Protein AF-A0A3D4X1I8-F1 (afdb_monomer_lite)

Sequence (172 aa):
MGSVFGGARARAGGTSLRRFVAITTMITIFVGELTAVAMYHAHGNNPVRPQPANAGPARITVQNAFVVAETGLQEDHRPLYLSSRTLAYCVDHGCRIPGPDYWSGDVLVAVCFAFGQNITNMDLRSTAAQRNPQRVSSDLWYATRLDDGQLGYVSEVFVTAASRGGLGLPLC

Radius of gyration: 33.49 Å; chains: 1; bounding box: 66×55×94 Å

Foldseek 3Di:
DDDDDDDDDDDDDDDDDDDDDDDDDDDDDDDDDDPDPPPPPPDDCPPPDPLPADDAWDKWFFAQWAQQALEDTHHDPFFDFFFLFLDPPRVVVVRTDPDDTHGGGDIATFQFKEFADWDKSYDPVHPRSVNHPLIDIGRIWTWGQDPVRRTTIDDPNRTDPVRDDRNSHHHD

pLDDT: mean 81.34, std 23.22, range [38.03, 98.81]

Structure (mmCIF, N/CA/C/O backbone):
data_AF-A0A3D4X1I8-F1
#
_entry.id   AF-A0A3D4X1I8-F1
#
loop_
_atom_site.group_PDB
_atom_site.id
_atom_site.type_symbol
_atom_site.label_atom_id
_atom_site.label_alt_id
_atom_site.label_comp_id
_atom_site.label_asym_id
_atom_site.label_entity_id
_atom_site.label_seq_id
_atom_site.pdbx_PDB_ins_code
_atom_site.Cartn_x
_atom_site.Cartn_y
_atom_site.Cartn_z
_atom_site.occupancy
_atom_site.B_iso_or_equiv
_atom_site.auth_seq_id
_atom_site.auth_comp_id
_atom_site.auth_asym_id
_atom_site.auth_atom_id
_atom_site.pdbx_PDB_model_num
ATOM 1 N N . MET A 1 1 ? 6.992 41.735 -74.261 1.00 45.59 1 MET A N 1
ATOM 2 C CA . MET A 1 1 ? 6.494 40.352 -74.446 1.00 45.59 1 MET A CA 1
ATOM 3 C C . MET A 1 1 ? 5.204 40.260 -73.633 1.00 45.59 1 MET A C 1
ATOM 5 O O . MET A 1 1 ? 5.302 40.255 -72.421 1.00 45.59 1 MET A O 1
ATOM 9 N N . GLY A 1 2 ? 4.018 40.582 -74.164 1.00 38.88 2 GLY A N 1
ATOM 10 C CA . GLY A 1 2 ? 3.208 39.815 -75.131 1.00 38.88 2 GLY A CA 1
ATOM 11 C C . GLY A 1 2 ? 2.181 38.982 -74.331 1.00 38.88 2 GLY A C 1
ATOM 12 O O . GLY A 1 2 ? 2.590 38.032 -73.687 1.00 38.88 2 GLY A O 1
ATOM 13 N N . SER A 1 3 ? 0.967 39.467 -74.045 1.00 41.56 3 SER A N 1
ATOM 14 C CA . SER A 1 3 ? -0.272 39.459 -74.857 1.00 41.56 3 SER A CA 1
ATOM 15 C C . SER A 1 3 ? -1.069 38.130 -74.904 1.00 41.56 3 SER A C 1
ATOM 17 O O . SER A 1 3 ? -0.658 37.207 -75.587 1.00 41.56 3 SER A O 1
ATOM 19 N N . VAL A 1 4 ? -2.261 38.165 -74.269 1.00 44.22 4 VAL A N 1
ATOM 20 C CA . VAL A 1 4 ? -3.634 37.791 -74.737 1.00 44.22 4 VAL A CA 1
ATOM 21 C C . VAL A 1 4 ? -4.060 36.312 -74.982 1.00 44.22 4 VAL A C 1
ATOM 23 O O . VAL A 1 4 ? -3.300 35.498 -75.487 1.00 44.22 4 VAL A O 1
ATOM 26 N N . PHE A 1 5 ? -5.373 36.090 -74.732 1.00 42.06 5 PHE A N 1
ATOM 27 C CA . PHE A 1 5 ? -6.343 35.061 -75.209 1.00 42.06 5 PHE A CA 1
ATOM 28 C C . PHE A 1 5 ? -6.491 33.807 -74.332 1.00 42.06 5 PHE A C 1
ATOM 30 O O . PHE A 1 5 ? -5.499 33.273 -73.868 1.00 42.06 5 PHE A O 1
ATOM 37 N N . GLY A 1 6 ? -7.662 33.227 -74.029 1.00 38.03 6 GLY A N 1
ATOM 38 C CA . GLY A 1 6 ? -9.096 33.322 -74.393 1.00 38.03 6 GLY A CA 1
ATOM 39 C C . GLY A 1 6 ? -9.773 32.122 -73.662 1.00 38.03 6 GLY A C 1
ATOM 40 O O . GLY A 1 6 ? -9.079 31.173 -73.324 1.00 38.03 6 GLY A O 1
ATOM 41 N N . GLY A 1 7 ? -11.032 32.063 -73.218 1.00 38.88 7 GLY A N 1
ATOM 42 C CA . GLY A 1 7 ? -12.301 32.396 -73.862 1.00 38.88 7 GLY A CA 1
ATOM 43 C C . GLY A 1 7 ? -12.965 31.138 -74.471 1.00 38.88 7 GLY A C 1
ATOM 44 O O . GLY A 1 7 ? -12.490 30.696 -75.505 1.00 38.88 7 GLY A O 1
ATOM 45 N N . ALA A 1 8 ? -14.051 30.624 -73.847 1.00 44.84 8 ALA A N 1
ATOM 46 C CA . ALA A 1 8 ? -15.207 29.829 -74.377 1.00 44.84 8 ALA A CA 1
ATOM 47 C C . ALA A 1 8 ? -15.591 28.673 -73.410 1.00 44.84 8 ALA A C 1
ATOM 49 O O . ALA A 1 8 ? -14.736 27.863 -73.087 1.00 44.84 8 ALA A O 1
ATOM 50 N N . ARG A 1 9 ? -16.753 28.573 -72.731 1.00 41.50 9 ARG A N 1
ATOM 51 C CA . ARG A 1 9 ? -18.216 28.585 -73.031 1.00 41.50 9 ARG A CA 1
ATOM 52 C C . ARG A 1 9 ? -18.797 27.365 -73.780 1.00 41.50 9 ARG A C 1
ATOM 54 O O . ARG A 1 9 ? -18.455 27.147 -74.931 1.00 41.50 9 ARG A O 1
ATOM 61 N N . ALA A 1 10 ? -19.871 26.829 -73.157 1.00 43.38 10 ALA A N 1
ATOM 62 C CA . ALA A 1 10 ? -21.094 26.208 -73.727 1.00 43.38 10 ALA A CA 1
ATOM 63 C C . ALA A 1 10 ? -20.959 24.782 -74.319 1.00 43.38 10 ALA A C 1
ATOM 65 O O . ALA A 1 10 ? -19.909 24.450 -74.833 1.00 43.38 10 ALA A O 1
ATOM 66 N N . ARG A 1 11 ? -21.950 23.869 -74.344 1.00 44.59 11 ARG A N 1
ATOM 67 C CA . ARG A 1 11 ? -23.412 23.793 -74.062 1.00 44.59 11 ARG A CA 1
ATOM 68 C C . ARG A 1 11 ? -23.765 22.275 -74.075 1.00 44.59 11 ARG A C 1
ATOM 70 O O . ARG A 1 11 ? -23.119 21.536 -74.799 1.00 44.59 11 ARG A O 1
ATOM 77 N N . ALA A 1 12 ? -24.597 21.742 -73.176 1.00 43.84 12 ALA A N 1
ATOM 78 C CA . ALA A 1 12 ? -26.065 21.579 -73.248 1.00 43.84 12 ALA A CA 1
ATOM 79 C C . ALA A 1 12 ? -26.623 20.501 -74.217 1.00 43.84 12 ALA A C 1
ATOM 81 O O . ALA A 1 12 ? -26.277 20.476 -75.391 1.00 43.84 12 ALA A O 1
ATOM 82 N N . GLY A 1 13 ? -27.591 19.722 -73.706 1.00 38.34 13 GLY A N 1
ATOM 83 C CA . GLY A 1 13 ? -28.546 18.853 -74.426 1.00 38.34 13 GLY A CA 1
ATOM 84 C C . GLY A 1 13 ? -28.792 17.562 -73.627 1.00 38.34 13 GLY A C 1
ATOM 85 O O . GLY A 1 13 ? -27.892 16.743 -73.548 1.00 38.34 13 GLY A O 1
ATOM 86 N N . GLY A 1 14 ? -29.889 17.341 -72.884 1.00 38.94 14 GLY A N 1
ATOM 87 C CA . GLY A 1 14 ? -31.308 17.473 -73.261 1.00 38.94 14 GLY A CA 1
ATOM 88 C C . GLY A 1 14 ? -31.641 16.305 -74.198 1.00 38.94 14 GLY A C 1
ATOM 89 O O . GLY A 1 14 ? -31.064 16.236 -75.267 1.00 38.94 14 GLY A O 1
ATOM 90 N N . THR A 1 15 ? -32.480 15.308 -73.926 1.00 44.44 15 THR A N 1
ATOM 91 C CA . THR A 1 15 ? -33.854 15.218 -73.398 1.00 44.44 15 THR A CA 1
ATOM 92 C C . THR A 1 15 ? -34.174 13.701 -73.416 1.00 44.44 15 THR A C 1
ATOM 94 O O . THR A 1 15 ? -33.591 12.972 -74.207 1.00 44.44 15 THR A O 1
ATOM 97 N N . SER A 1 16 ? -35.021 13.122 -72.566 1.00 45.59 16 SER A N 1
ATOM 98 C CA . SER A 1 16 ? -36.412 12.879 -72.958 1.00 45.59 16 SER A CA 1
ATOM 99 C C . SER A 1 16 ? -37.192 12.233 -71.811 1.00 45.59 16 SER A C 1
ATOM 101 O O . SER A 1 16 ? -36.879 11.157 -71.311 1.00 45.59 16 SER A O 1
ATOM 103 N N . LEU A 1 17 ? -38.250 12.943 -71.459 1.00 48.62 17 LEU A N 1
ATOM 104 C CA . LEU A 1 17 ? -39.378 12.619 -70.606 1.00 48.62 17 LEU A CA 1
ATOM 105 C C . LEU A 1 17 ? -40.256 11.528 -71.262 1.00 48.62 17 LEU A C 1
ATOM 107 O O . LEU A 1 17 ? -40.498 11.645 -72.463 1.00 48.62 17 LEU A O 1
ATOM 111 N N . ARG A 1 18 ? -40.833 10.582 -70.494 1.00 46.59 18 ARG A N 1
ATOM 112 C CA . ARG A 1 18 ? -42.299 10.297 -70.429 1.00 46.59 18 ARG A CA 1
ATOM 113 C C . ARG A 1 18 ? -42.686 8.882 -69.928 1.00 46.59 18 ARG A C 1
ATOM 115 O O . ARG A 1 18 ? -42.455 7.916 -70.637 1.00 46.59 18 ARG A O 1
ATOM 122 N N . ARG A 1 19 ? -43.511 8.890 -68.855 1.00 46.34 19 ARG A N 1
ATOM 123 C CA . ARG A 1 19 ? -44.737 8.070 -68.581 1.00 46.34 19 ARG A CA 1
ATOM 124 C C . ARG A 1 19 ? -44.474 6.595 -68.192 1.00 46.34 19 ARG A C 1
ATOM 126 O O . ARG A 1 19 ? -43.735 5.929 -68.887 1.00 46.34 19 ARG A O 1
ATOM 133 N N . PHE A 1 20 ? -44.976 6.005 -67.098 1.00 46.69 20 PHE A N 1
ATOM 134 C CA . PHE A 1 20 ? -46.318 5.928 -66.474 1.00 46.69 20 PHE A CA 1
ATOM 135 C C . PHE A 1 20 ? -46.154 5.666 -64.946 1.00 46.69 20 PHE A C 1
ATOM 137 O O . PHE A 1 20 ? -45.241 4.951 -64.560 1.00 46.69 20 PHE A O 1
ATOM 144 N N . VAL A 1 21 ? -46.809 6.381 -64.020 1.00 42.53 21 VAL A N 1
ATOM 145 C CA . VAL A 1 21 ? -48.133 6.121 -63.387 1.00 42.53 21 VAL A CA 1
ATOM 146 C C . VAL A 1 21 ? -48.305 4.731 -62.723 1.00 42.53 21 VAL A C 1
ATOM 148 O O . VAL A 1 21 ? -48.666 3.768 -63.382 1.00 42.53 21 VAL A O 1
ATOM 151 N N . ALA A 1 22 ? -48.056 4.710 -61.402 1.00 42.66 22 ALA A N 1
ATOM 152 C CA . ALA A 1 22 ? -48.802 4.112 -60.272 1.00 42.66 22 ALA A CA 1
ATOM 153 C C . ALA A 1 22 ? -49.535 2.753 -60.386 1.00 42.66 22 ALA A C 1
ATOM 155 O O . ALA A 1 22 ? -50.543 2.712 -61.077 1.00 42.66 22 ALA A O 1
ATOM 156 N N . ILE A 1 23 ? -49.152 1.763 -59.543 1.00 50.41 23 ILE A N 1
ATOM 157 C CA . ILE A 1 23 ? -50.023 0.864 -58.721 1.00 50.41 23 ILE A CA 1
ATOM 158 C C . ILE A 1 23 ? -49.196 0.373 -57.488 1.00 50.41 23 ILE A C 1
ATOM 160 O O . ILE A 1 23 ? -48.198 -0.309 -57.679 1.00 50.41 23 ILE A O 1
ATOM 164 N N . THR A 1 24 ? -49.302 0.946 -56.279 1.00 44.94 24 THR A N 1
ATOM 165 C CA . THR A 1 24 ? -50.103 0.573 -55.073 1.00 44.94 24 THR A CA 1
ATOM 166 C C . THR A 1 24 ? -49.787 -0.746 -54.314 1.00 44.94 24 THR A C 1
ATOM 168 O O . THR A 1 24 ? -50.026 -1.840 -54.809 1.00 44.94 24 THR A O 1
ATOM 171 N N . THR A 1 25 ? -49.469 -0.570 -53.013 1.00 46.00 25 THR A N 1
ATOM 172 C CA . THR A 1 25 ? -49.828 -1.361 -51.795 1.00 46.00 25 THR A CA 1
ATOM 173 C C . THR A 1 25 ? -49.038 -2.598 -51.298 1.00 46.00 25 THR A C 1
ATOM 175 O O . THR A 1 25 ? -49.046 -3.655 -51.907 1.00 46.00 25 THR A O 1
ATOM 178 N N . MET A 1 26 ? -48.542 -2.440 -50.053 1.00 44.78 26 MET A N 1
ATOM 179 C CA . MET A 1 26 ? -48.369 -3.399 -48.934 1.00 44.78 26 MET A CA 1
ATOM 180 C C . MET A 1 26 ? -47.430 -4.610 -49.063 1.00 44.78 26 MET A C 1
ATOM 182 O O . MET A 1 26 ? -47.846 -5.628 -49.591 1.00 44.78 26 MET A O 1
ATOM 186 N N . ILE A 1 27 ? -46.291 -4.569 -48.346 1.00 45.69 27 ILE A N 1
ATOM 187 C CA . ILE A 1 27 ? -46.003 -5.491 -47.220 1.00 45.69 27 ILE A CA 1
ATOM 188 C C . ILE A 1 27 ? -45.245 -4.709 -46.130 1.00 45.69 27 ILE A C 1
ATOM 190 O O . ILE A 1 27 ? -44.070 -4.381 -46.264 1.00 45.69 27 ILE A O 1
ATOM 194 N N . THR A 1 28 ? -45.945 -4.388 -45.045 1.00 50.88 28 THR A N 1
ATOM 195 C CA . THR A 1 28 ? -45.381 -4.054 -43.732 1.00 50.88 28 THR A CA 1
ATOM 196 C C . THR A 1 28 ? -45.134 -5.343 -42.936 1.00 50.88 28 THR A C 1
ATOM 198 O O . THR A 1 28 ? -45.925 -6.274 -43.048 1.00 50.88 28 THR A O 1
ATOM 201 N N . ILE A 1 29 ? -44.139 -5.302 -42.036 1.00 50.62 29 ILE A N 1
ATOM 202 C CA . ILE A 1 29 ? -43.858 -6.227 -40.912 1.00 50.62 29 ILE A CA 1
ATOM 203 C C . ILE A 1 29 ? -42.915 -7.407 -41.224 1.00 50.62 29 ILE A C 1
ATOM 205 O O . ILE A 1 29 ? -43.352 -8.509 -41.519 1.00 50.62 29 ILE A O 1
ATOM 209 N N . PHE A 1 30 ? -41.614 -7.168 -41.029 1.00 46.62 30 PHE A N 1
ATOM 210 C CA . PHE A 1 30 ? -40.704 -7.997 -40.216 1.00 46.62 30 PHE A CA 1
ATOM 211 C C . PHE A 1 30 ? -39.714 -7.003 -39.574 1.00 46.62 30 PHE A C 1
ATOM 213 O O . PHE A 1 30 ? -38.861 -6.445 -40.253 1.00 46.62 30 PHE A O 1
ATOM 220 N N . VAL A 1 31 ? -40.048 -6.445 -38.402 1.00 50.19 31 VAL A N 1
ATOM 221 C CA . VAL A 1 31 ? -39.442 -6.831 -37.108 1.00 50.19 31 VAL A CA 1
ATOM 222 C C . VAL A 1 31 ? -37.910 -6.868 -37.258 1.00 50.19 31 VAL A C 1
ATOM 224 O O . VAL A 1 31 ? -37.360 -7.803 -37.813 1.00 50.19 31 VAL A O 1
ATOM 227 N N . GLY A 1 32 ? -37.166 -5.813 -36.933 1.00 48.06 32 GLY A N 1
ATOM 228 C CA . GLY A 1 32 ? -37.161 -5.201 -35.611 1.00 48.06 32 GLY A CA 1
ATOM 229 C C . GLY A 1 32 ? -36.182 -5.887 -34.653 1.00 48.06 32 GLY A C 1
ATOM 230 O O . GLY A 1 32 ? -36.445 -5.853 -33.467 1.00 48.06 32 GLY A O 1
ATOM 231 N N . GLU A 1 33 ? -35.090 -6.504 -35.124 1.00 50.91 33 GLU A N 1
ATOM 232 C CA . GLU A 1 33 ? -34.035 -7.052 -34.252 1.00 50.91 33 GLU A CA 1
ATOM 233 C C . GLU A 1 33 ? -32.641 -6.924 -34.888 1.00 50.91 33 GLU A C 1
ATOM 235 O O . GLU A 1 33 ? -32.119 -7.845 -35.507 1.00 50.91 33 GLU A O 1
ATOM 240 N N . LEU A 1 34 ? -32.017 -5.754 -34.753 1.00 45.25 34 LEU A N 1
ATOM 241 C CA . LEU A 1 34 ? -30.559 -5.607 -34.897 1.00 45.25 34 LEU A CA 1
ATOM 242 C C . LEU A 1 34 ? -30.059 -4.416 -34.069 1.00 45.25 34 LEU A C 1
ATOM 244 O O . LEU A 1 34 ? -29.214 -3.625 -34.473 1.00 45.25 34 LEU A O 1
ATOM 248 N N . THR A 1 35 ? -30.616 -4.284 -32.869 1.00 48.56 35 THR A N 1
ATOM 249 C CA . THR A 1 35 ? -30.068 -3.459 -31.796 1.00 48.56 35 THR A CA 1
ATOM 250 C C . THR A 1 35 ? -29.302 -4.362 -30.830 1.00 48.56 35 THR A C 1
ATOM 252 O O . THR A 1 35 ? -29.871 -5.301 -30.286 1.00 48.56 35 THR A O 1
ATOM 255 N N . ALA A 1 36 ? -28.036 -4.014 -30.579 1.00 46.00 36 ALA A N 1
ATOM 256 C CA . ALA A 1 36 ? -27.282 -4.332 -29.359 1.00 46.00 36 ALA A CA 1
ATOM 257 C C . ALA A 1 36 ? -26.547 -5.688 -29.213 1.00 46.00 36 ALA A C 1
ATOM 259 O O . ALA A 1 36 ? -26.546 -6.255 -28.127 1.00 46.00 36 ALA A O 1
ATOM 260 N N . VAL A 1 37 ? -25.788 -6.156 -30.215 1.00 47.47 37 VAL A N 1
ATOM 261 C CA . VAL A 1 37 ? -24.807 -7.257 -29.985 1.00 47.47 37 VAL A CA 1
ATOM 262 C C . VAL A 1 37 ? -23.367 -6.762 -29.727 1.00 47.47 37 VAL A C 1
ATOM 264 O O . VAL A 1 37 ? -22.505 -7.536 -29.331 1.00 47.47 37 VAL A O 1
ATOM 267 N N . ALA A 1 38 ? -23.078 -5.460 -29.827 1.00 47.47 38 ALA A N 1
ATOM 268 C CA . ALA A 1 38 ? -21.701 -4.955 -29.683 1.00 47.47 38 ALA A CA 1
ATOM 269 C C . ALA A 1 38 ? -21.310 -4.414 -28.287 1.00 47.47 38 ALA A C 1
ATOM 271 O O . ALA A 1 38 ? -20.170 -3.996 -28.118 1.00 47.47 38 ALA A O 1
ATOM 272 N N . MET A 1 39 ? -22.198 -4.412 -27.280 1.00 48.66 39 MET A N 1
ATOM 273 C CA . MET A 1 39 ? -21.888 -3.827 -25.953 1.00 48.66 39 MET A CA 1
ATOM 274 C C . MET A 1 39 ? -21.844 -4.820 -24.776 1.00 48.66 39 MET A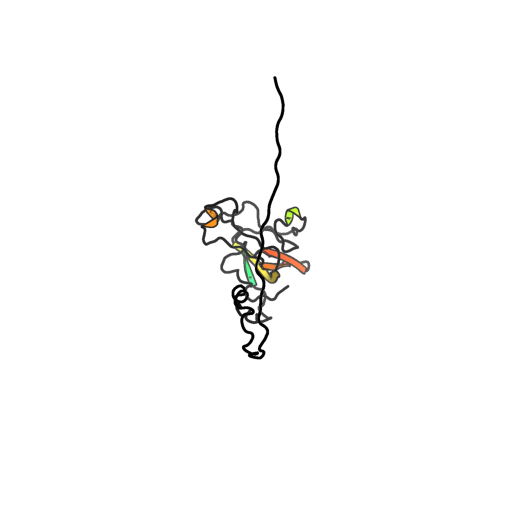 C 1
ATOM 276 O O . MET A 1 39 ? -21.588 -4.409 -23.650 1.00 48.66 39 MET A O 1
ATOM 280 N N . TYR A 1 40 ? -22.035 -6.124 -24.999 1.00 43.88 40 TYR A N 1
ATOM 281 C CA . TYR A 1 40 ? -22.189 -7.103 -23.906 1.00 43.88 40 TYR A CA 1
ATOM 282 C C . TYR A 1 40 ? -20.933 -7.910 -23.522 1.00 43.88 40 TYR A C 1
ATOM 284 O O . TYR A 1 40 ? -21.027 -8.848 -22.732 1.00 43.88 40 TYR A O 1
ATOM 292 N N . HIS A 1 41 ? -19.741 -7.556 -24.015 1.00 46.53 41 HIS A N 1
ATOM 293 C CA . HIS A 1 41 ? -18.505 -8.302 -23.706 1.00 46.53 41 HIS A CA 1
ATOM 294 C C . HIS A 1 41 ? -17.433 -7.529 -22.924 1.00 46.53 41 HIS A C 1
ATOM 296 O O . HIS A 1 41 ? -16.303 -7.996 -22.834 1.00 46.53 41 HIS A O 1
ATOM 302 N N . ALA A 1 42 ? -17.771 -6.394 -22.299 1.00 47.62 42 ALA A N 1
ATOM 303 C CA . ALA A 1 42 ? -16.802 -5.604 -21.523 1.00 47.62 42 ALA A CA 1
ATOM 304 C C . ALA A 1 42 ? -17.027 -5.576 -19.997 1.00 47.62 42 ALA A C 1
ATOM 306 O O . ALA A 1 42 ? -16.265 -4.924 -19.291 1.00 47.62 42 ALA A O 1
ATOM 307 N N . HIS A 1 43 ? -18.000 -6.314 -19.456 1.00 52.22 43 HIS A N 1
ATOM 308 C CA . HIS A 1 43 ? -18.127 -6.499 -18.009 1.00 52.22 43 HIS A CA 1
ATOM 309 C C . HIS A 1 43 ? -18.224 -7.985 -17.691 1.00 52.22 43 HIS A C 1
ATOM 311 O O . HIS A 1 43 ? -19.284 -8.599 -17.785 1.00 52.22 43 HIS A O 1
ATOM 317 N N . GLY A 1 44 ? -17.082 -8.570 -17.328 1.00 43.53 44 GLY A N 1
ATOM 318 C CA . GLY A 1 44 ? -17.057 -9.847 -16.636 1.00 43.53 44 GLY A CA 1
ATOM 319 C C . GLY A 1 44 ? -17.848 -9.704 -15.341 1.00 43.53 44 GLY A C 1
ATOM 320 O O . GLY A 1 44 ? -17.333 -9.190 -14.353 1.00 43.53 44 GLY A O 1
ATOM 321 N N . ASN A 1 45 ? -19.104 -10.144 -15.369 1.00 52.72 45 ASN A N 1
ATOM 322 C CA . ASN A 1 45 ? -19.941 -10.378 -14.200 1.00 52.72 45 ASN A CA 1
ATOM 323 C C . ASN A 1 45 ? -19.346 -11.539 -13.394 1.00 52.72 45 ASN A C 1
ATOM 325 O O . ASN A 1 45 ? -19.933 -12.617 -13.321 1.00 52.72 45 ASN A O 1
ATOM 329 N N . ASN A 1 46 ? -18.172 -11.343 -12.795 1.00 57.31 46 ASN A N 1
ATOM 330 C CA . ASN A 1 46 ? -17.822 -12.150 -11.643 1.00 57.31 46 ASN A CA 1
ATOM 331 C C . ASN A 1 46 ? -18.814 -11.745 -10.552 1.00 57.31 46 ASN A C 1
ATOM 333 O O . ASN A 1 46 ? -18.814 -10.574 -10.161 1.00 57.31 46 ASN A O 1
ATOM 337 N N . PRO A 1 47 ? -19.692 -12.649 -10.084 1.00 50.97 47 PRO A N 1
ATOM 338 C CA . PRO A 1 47 ? -20.511 -12.341 -8.931 1.00 50.97 47 PRO A CA 1
ATOM 339 C C . PRO A 1 47 ? -19.549 -11.987 -7.799 1.00 50.97 47 PRO A C 1
ATOM 341 O O . PRO A 1 47 ? -18.745 -12.824 -7.383 1.00 50.97 47 PRO A O 1
ATOM 344 N N . VAL A 1 48 ? -19.601 -10.737 -7.331 1.00 60.22 48 VAL A N 1
ATOM 345 C CA . VAL A 1 48 ? -18.984 -10.351 -6.063 1.00 60.22 48 VAL A CA 1
ATOM 346 C C . VAL A 1 48 ? -19.647 -11.253 -5.035 1.00 60.22 48 VAL A C 1
ATOM 348 O O . VAL A 1 48 ? -20.815 -11.066 -4.693 1.00 60.22 48 VAL A O 1
ATOM 351 N N . ARG A 1 49 ? -18.950 -12.320 -4.630 1.00 61.38 49 ARG A N 1
ATOM 352 C CA . ARG A 1 49 ? -19.433 -13.193 -3.566 1.00 61.38 49 ARG A CA 1
ATOM 353 C C . ARG A 1 49 ? -19.683 -12.273 -2.368 1.00 61.38 49 ARG A C 1
ATOM 355 O O . ARG A 1 49 ? -18.769 -11.520 -2.035 1.00 61.38 49 ARG A O 1
ATOM 362 N N . PRO A 1 50 ? -20.876 -12.297 -1.746 1.00 57.28 50 PRO A N 1
ATOM 363 C CA . PRO A 1 50 ? -21.131 -11.517 -0.547 1.00 57.28 50 PRO A CA 1
ATOM 364 C C . PRO A 1 50 ? -20.029 -11.821 0.467 1.00 57.28 50 PRO A C 1
ATOM 366 O O . PRO A 1 50 ? -19.915 -12.952 0.944 1.00 57.28 50 PRO A O 1
ATOM 369 N N . GLN A 1 51 ? -19.162 -10.839 0.711 1.00 61.84 51 GLN A N 1
ATOM 370 C CA . GLN A 1 51 ? -18.118 -10.935 1.718 1.00 61.84 51 GLN A CA 1
ATOM 371 C C . GLN A 1 51 ? -18.843 -11.111 3.058 1.00 61.84 51 GLN A C 1
ATOM 373 O O . GLN A 1 51 ? -19.703 -10.282 3.378 1.00 61.84 51 GLN A O 1
ATOM 378 N N . PRO A 1 52 ? -18.581 -12.177 3.835 1.00 57.00 52 PRO A N 1
ATOM 379 C CA . PRO A 1 52 ? -19.146 -12.274 5.168 1.00 57.00 52 PRO A CA 1
ATOM 380 C C . PRO A 1 52 ? -18.691 -11.041 5.948 1.00 57.00 52 PRO A C 1
ATOM 382 O O . PRO A 1 52 ? -17.495 -10.846 6.141 1.00 57.00 52 PRO A O 1
ATOM 385 N N . ALA A 1 53 ? -19.637 -10.214 6.392 1.00 58.62 53 ALA A N 1
ATOM 386 C CA . ALA A 1 53 ? -19.390 -8.917 7.029 1.00 58.62 53 ALA A CA 1
ATOM 387 C C . ALA A 1 53 ? -18.635 -8.987 8.378 1.00 58.62 53 ALA A C 1
ATOM 389 O O . ALA A 1 53 ? -18.544 -7.990 9.082 1.00 58.62 53 ALA A O 1
ATOM 390 N N . ASN A 1 54 ? -18.103 -10.156 8.746 1.00 58.03 54 ASN A N 1
ATOM 391 C CA . ASN A 1 54 ? -17.612 -10.480 10.080 1.00 58.03 54 ASN A CA 1
ATOM 392 C C . ASN A 1 54 ? -16.231 -11.156 10.077 1.00 58.03 54 ASN A C 1
ATOM 394 O O . ASN A 1 54 ? -15.907 -11.862 11.034 1.00 58.03 54 ASN A O 1
ATOM 398 N N . ALA A 1 55 ? -15.404 -10.992 9.037 1.00 69.19 55 ALA A N 1
ATOM 399 C CA . ALA A 1 55 ? -13.994 -11.325 9.215 1.00 69.19 55 ALA A CA 1
ATOM 400 C C . ALA A 1 55 ? -13.416 -10.347 10.247 1.00 69.19 55 ALA A C 1
ATOM 402 O O . ALA A 1 55 ? -13.480 -9.131 10.066 1.00 69.19 55 ALA A O 1
ATOM 403 N N . GLY A 1 56 ? -12.913 -10.879 11.363 1.00 86.69 56 GLY A N 1
ATOM 404 C CA . GLY A 1 56 ? -12.159 -10.082 12.323 1.00 86.69 56 GLY A CA 1
ATOM 405 C C . GLY A 1 56 ? -10.900 -9.477 11.685 1.00 86.69 56 GLY A C 1
ATOM 406 O O . GLY A 1 56 ? -10.608 -9.734 10.514 1.00 86.69 56 GLY A O 1
ATOM 407 N N . PRO A 1 57 ? -10.123 -8.694 12.448 1.00 96.12 57 PRO A N 1
ATOM 408 C CA . PRO A 1 57 ? -8.878 -8.120 11.952 1.00 96.12 57 PRO A CA 1
ATOM 409 C C . PRO A 1 57 ? -7.947 -9.178 11.342 1.00 96.12 57 PRO A C 1
ATOM 411 O O . PRO A 1 57 ? -7.840 -10.296 11.853 1.00 96.12 57 PRO A O 1
ATOM 414 N N . ALA A 1 58 ? -7.242 -8.811 10.274 1.00 97.44 58 ALA A N 1
ATOM 415 C CA . ALA A 1 58 ? -6.332 -9.688 9.547 1.00 97.44 58 ALA A CA 1
ATOM 416 C C . ALA A 1 58 ? -4.881 -9.220 9.701 1.00 97.44 58 ALA A C 1
ATOM 418 O O . ALA A 1 58 ? -4.587 -8.026 9.665 1.00 97.44 58 ALA A O 1
ATOM 419 N N . ARG A 1 59 ? -3.952 -10.169 9.844 1.00 98.38 59 ARG A N 1
ATOM 420 C CA . ARG A 1 59 ? -2.513 -9.879 9.823 1.00 98.38 59 ARG A CA 1
ATOM 421 C C . ARG A 1 59 ? -2.049 -9.798 8.373 1.00 98.38 59 ARG A C 1
ATOM 423 O O . ARG A 1 59 ? -2.233 -10.759 7.632 1.00 98.38 59 ARG A O 1
ATOM 430 N N . ILE A 1 60 ? -1.423 -8.689 7.999 1.00 98.50 60 ILE A N 1
ATOM 431 C CA . ILE A 1 60 ? -0.795 -8.501 6.688 1.00 98.50 60 ILE A CA 1
ATOM 432 C C . ILE A 1 60 ? 0.710 -8.340 6.873 1.00 98.50 60 ILE A C 1
ATOM 434 O O . ILE A 1 60 ? 1.157 -7.645 7.785 1.00 98.50 60 ILE A O 1
ATOM 438 N N . THR A 1 61 ? 1.494 -8.994 6.023 1.00 98.75 61 THR A N 1
ATOM 439 C CA . THR A 1 61 ? 2.957 -8.877 6.047 1.00 98.75 61 THR A CA 1
ATOM 440 C C . THR A 1 61 ? 3.405 -7.877 4.995 1.00 98.75 61 THR A C 1
ATOM 442 O O . THR A 1 61 ? 3.070 -8.026 3.819 1.00 98.75 61 THR A O 1
ATOM 445 N N . VAL A 1 62 ? 4.173 -6.877 5.413 1.00 98.75 62 VAL A N 1
ATOM 446 C CA . VAL A 1 62 ? 4.762 -5.859 4.544 1.00 98.75 62 VAL A CA 1
ATOM 447 C C . VAL A 1 62 ? 5.783 -6.502 3.608 1.00 98.75 62 VAL A C 1
ATOM 449 O O . VAL A 1 62 ? 6.554 -7.381 3.992 1.00 98.75 62 VAL A O 1
ATOM 452 N N . GLN A 1 63 ? 5.769 -6.053 2.359 1.00 98.62 63 GLN A N 1
ATOM 453 C CA . GLN A 1 63 ? 6.742 -6.371 1.326 1.00 98.62 63 GLN A CA 1
ATOM 454 C C . GLN A 1 63 ? 7.073 -5.068 0.590 1.00 98.62 63 GLN A C 1
ATOM 456 O O . GLN A 1 63 ? 6.508 -4.770 -0.466 1.00 98.62 63 GLN A O 1
ATOM 461 N N . ASN A 1 64 ? 7.955 -4.271 1.188 1.00 98.00 64 ASN A N 1
ATOM 462 C CA . ASN A 1 64 ? 8.375 -2.948 0.728 1.00 98.00 64 ASN A CA 1
ATOM 463 C C . ASN A 1 64 ? 9.378 -3.050 -0.438 1.00 98.00 64 ASN A C 1
ATOM 465 O O . ASN A 1 64 ? 10.498 -2.548 -0.391 1.00 98.00 64 ASN A O 1
ATOM 469 N N . ALA A 1 65 ? 8.977 -3.754 -1.496 1.00 97.12 65 ALA A N 1
ATOM 470 C CA . ALA A 1 65 ? 9.851 -4.092 -2.605 1.00 97.12 65 ALA A CA 1
ATOM 471 C C . ALA A 1 65 ? 9.191 -3.853 -3.967 1.00 97.12 65 ALA A C 1
ATOM 473 O O . ALA A 1 65 ? 8.001 -4.114 -4.175 1.00 97.12 65 ALA A O 1
ATOM 474 N N . PHE A 1 66 ? 10.011 -3.408 -4.915 1.00 97.62 66 PHE A N 1
ATOM 475 C CA . PHE A 1 66 ? 9.626 -3.043 -6.268 1.00 97.62 66 PHE A CA 1
ATOM 476 C C . PHE A 1 66 ? 10.147 -4.040 -7.303 1.00 97.62 66 PHE A C 1
ATOM 478 O O . PHE A 1 66 ? 11.207 -4.651 -7.165 1.00 97.62 66 PHE A O 1
ATOM 485 N N . VAL A 1 67 ? 9.406 -4.168 -8.395 1.00 97.69 67 VAL A N 1
AT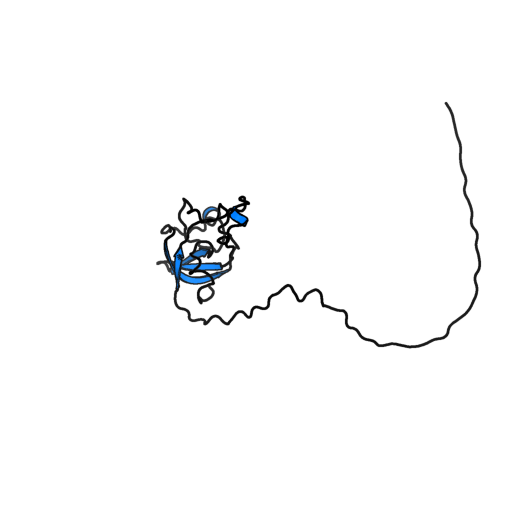OM 486 C CA . VAL A 1 67 ? 9.822 -4.891 -9.590 1.00 97.69 67 VAL A CA 1
ATOM 487 C C . VAL A 1 67 ? 10.644 -3.948 -10.467 1.00 97.69 67 VAL A C 1
ATOM 489 O O . VAL A 1 67 ? 10.095 -3.039 -11.088 1.00 97.69 67 VAL A O 1
ATOM 492 N N . VAL A 1 68 ? 11.953 -4.194 -10.552 1.00 96.56 68 VAL A N 1
ATOM 493 C CA . VAL A 1 68 ? 12.892 -3.414 -11.390 1.00 96.56 68 VAL A CA 1
ATOM 494 C C . VAL A 1 68 ? 13.519 -4.234 -12.527 1.00 96.56 68 VAL A C 1
ATOM 496 O O . VAL A 1 68 ? 14.018 -3.672 -13.502 1.00 96.56 68 VAL A O 1
ATOM 499 N N . ALA A 1 69 ? 13.450 -5.565 -12.437 1.00 95.38 69 ALA A N 1
ATOM 500 C CA . ALA A 1 69 ? 14.024 -6.520 -13.383 1.00 95.38 69 ALA A CA 1
ATOM 501 C C . ALA A 1 69 ? 13.003 -7.603 -13.768 1.00 95.38 69 ALA A C 1
ATOM 503 O O . ALA A 1 69 ? 11.917 -7.674 -13.198 1.00 95.38 69 ALA A O 1
ATOM 504 N N . GLU A 1 70 ? 13.363 -8.465 -14.722 1.00 96.19 70 GLU A N 1
ATOM 505 C CA . GLU A 1 70 ? 12.503 -9.544 -15.239 1.00 96.19 70 GLU A CA 1
ATOM 506 C C . GLU A 1 70 ? 12.167 -10.617 -14.195 1.00 96.19 70 GLU A C 1
ATOM 508 O O . GLU A 1 70 ? 11.121 -11.256 -14.271 1.00 96.19 70 GLU A O 1
ATOM 513 N N . THR A 1 71 ? 13.013 -10.772 -13.179 1.00 95.69 71 THR A N 1
ATOM 514 C CA . THR A 1 71 ? 12.790 -11.691 -12.061 1.00 95.69 71 THR A CA 1
ATOM 515 C C . THR A 1 71 ? 13.124 -11.021 -10.739 1.00 95.69 71 THR A C 1
ATOM 517 O O . THR A 1 71 ? 14.032 -10.192 -10.676 1.00 95.69 71 THR A O 1
ATOM 520 N N . GLY A 1 72 ? 12.446 -11.446 -9.675 1.00 94.56 72 GLY A N 1
ATOM 521 C CA . GLY A 1 72 ? 12.726 -10.999 -8.317 1.00 94.56 72 GLY A CA 1
ATOM 522 C C . GLY A 1 72 ? 12.157 -9.621 -7.994 1.00 94.56 72 GLY A C 1
ATOM 523 O O . GLY A 1 72 ? 11.478 -8.983 -8.803 1.00 94.56 72 GLY A O 1
ATOM 524 N N . LEU A 1 73 ? 12.438 -9.188 -6.770 1.00 96.94 73 LEU A N 1
ATOM 525 C CA . LEU A 1 73 ? 12.012 -7.919 -6.201 1.00 96.94 73 LEU A CA 1
ATOM 526 C C . LEU A 1 73 ? 13.219 -7.227 -5.571 1.00 96.94 73 LEU A C 1
ATOM 528 O O . LEU A 1 73 ? 14.104 -7.891 -5.034 1.00 96.94 73 LEU A O 1
ATOM 532 N N . GLN A 1 74 ? 13.229 -5.902 -5.626 1.00 97.81 74 GLN A N 1
ATOM 533 C CA . GLN A 1 74 ? 14.237 -5.050 -5.014 1.00 97.81 74 GLN A CA 1
ATOM 534 C C . GLN A 1 74 ? 13.594 -4.279 -3.863 1.00 97.81 74 GLN A C 1
ATOM 536 O O . GLN A 1 74 ? 12.678 -3.495 -4.101 1.00 97.81 74 GLN A O 1
ATOM 541 N N . GLU A 1 75 ? 14.065 -4.492 -2.634 1.00 97.75 75 GLU A N 1
ATOM 542 C CA . GLU A 1 75 ? 13.642 -3.706 -1.465 1.00 97.75 75 GLU A CA 1
ATOM 543 C C . GLU A 1 75 ? 13.890 -2.209 -1.717 1.00 97.75 75 GLU A C 1
ATOM 545 O O . GLU A 1 75 ? 14.948 -1.839 -2.248 1.00 97.75 75 GLU A O 1
ATOM 550 N N . ASP A 1 76 ? 12.926 -1.360 -1.351 1.00 96.94 76 ASP A N 1
ATOM 551 C CA . ASP A 1 76 ? 13.126 0.090 -1.321 1.00 96.94 76 ASP A CA 1
ATOM 552 C C . ASP A 1 76 ? 14.066 0.451 -0.167 1.00 96.94 76 ASP A C 1
ATOM 554 O O . ASP A 1 76 ? 13.990 -0.078 0.936 1.00 96.94 76 ASP A O 1
ATOM 558 N N . HIS A 1 77 ? 14.964 1.392 -0.419 1.00 97.00 77 HIS A N 1
ATOM 559 C CA . HIS A 1 77 ? 15.877 1.920 0.588 1.00 97.00 77 HIS A CA 1
ATOM 560 C C . HIS A 1 77 ? 15.171 2.865 1.569 1.00 97.00 77 HIS A C 1
ATOM 562 O O . HIS A 1 77 ? 15.750 3.231 2.592 1.00 97.00 77 HIS A O 1
ATOM 568 N N . ARG A 1 78 ? 13.943 3.293 1.257 1.00 95.88 78 ARG A N 1
ATOM 569 C CA . ARG A 1 78 ? 13.077 4.042 2.166 1.00 95.88 78 ARG A CA 1
ATOM 570 C C . ARG A 1 78 ? 12.036 3.105 2.767 1.00 95.88 78 ARG A C 1
ATOM 572 O O . ARG A 1 78 ? 11.464 2.302 2.031 1.00 95.88 78 ARG A O 1
ATOM 579 N N . PRO A 1 79 ? 11.738 3.243 4.064 1.00 96.94 79 PRO A N 1
ATOM 580 C CA . PRO A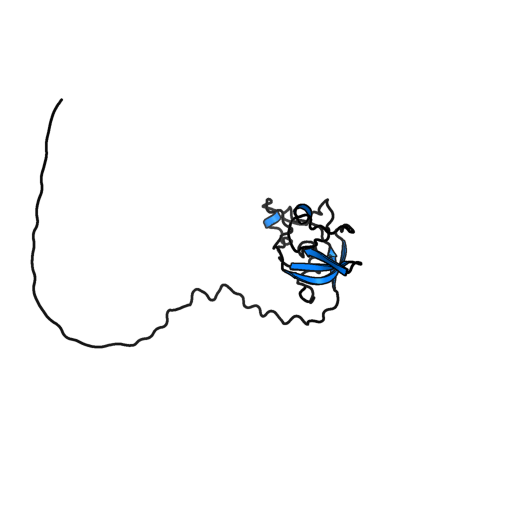 1 79 ? 10.696 2.449 4.679 1.00 96.94 79 PRO A CA 1
ATOM 581 C C . PRO A 1 79 ? 9.313 2.820 4.144 1.00 96.94 79 PRO A C 1
ATOM 583 O O . PRO A 1 79 ? 9.045 3.957 3.733 1.00 96.94 79 PRO A O 1
ATOM 586 N N . LEU A 1 80 ? 8.412 1.852 4.236 1.00 97.81 80 LEU A N 1
ATOM 587 C CA . LEU A 1 80 ? 6.987 2.059 4.082 1.00 97.81 80 LEU A CA 1
ATOM 588 C C . LEU A 1 80 ? 6.447 2.860 5.279 1.00 97.81 80 LEU A C 1
ATOM 590 O O . LEU A 1 80 ? 6.857 2.668 6.420 1.00 97.81 80 LEU A O 1
ATOM 594 N N . TYR A 1 81 ? 5.476 3.732 5.022 1.00 97.69 81 TYR A N 1
ATOM 595 C CA . TYR A 1 81 ? 4.764 4.508 6.036 1.00 97.69 81 TYR A CA 1
ATOM 596 C C . TYR A 1 81 ? 3.251 4.389 5.828 1.00 97.69 81 TYR A C 1
ATOM 598 O O . TYR A 1 81 ? 2.784 4.060 4.734 1.00 97.69 81 TYR A O 1
ATOM 606 N N . LEU A 1 82 ? 2.473 4.708 6.863 1.00 98.25 82 LEU A N 1
ATOM 607 C CA . LEU A 1 82 ? 1.017 4.770 6.753 1.00 98.25 82 LEU A CA 1
ATOM 608 C C . LEU A 1 82 ? 0.563 6.113 6.180 1.00 98.25 82 LEU A C 1
ATOM 610 O O . LEU A 1 82 ? 1.008 7.188 6.588 1.00 98.25 82 LEU A O 1
ATOM 614 N N . SER A 1 83 ? -0.358 6.042 5.229 1.00 98.31 83 SER A N 1
ATOM 615 C CA . SER A 1 83 ? -0.975 7.204 4.593 1.00 98.31 83 SER A CA 1
ATOM 616 C C . SER A 1 83 ? -2.305 7.522 5.269 1.00 98.31 83 SER A C 1
ATOM 618 O O . SER A 1 83 ? -3.057 6.611 5.582 1.00 98.31 83 SER A O 1
ATOM 620 N N . SER A 1 84 ? -2.659 8.790 5.468 1.00 98.25 84 SER A N 1
ATOM 621 C CA . SER A 1 84 ? -4.003 9.169 5.957 1.00 98.25 84 SER A CA 1
ATOM 622 C C . SER A 1 84 ? -5.070 9.161 4.858 1.00 98.25 84 SER A C 1
ATOM 624 O O . SER A 1 84 ? -6.258 9.323 5.132 1.00 98.25 84 SER A O 1
ATOM 626 N N . ARG A 1 85 ? -4.654 8.975 3.600 1.00 98.25 85 ARG A N 1
ATOM 627 C CA . ARG A 1 85 ? -5.508 8.928 2.409 1.00 98.25 85 ARG A CA 1
ATOM 628 C C . ARG A 1 85 ? -5.026 7.809 1.487 1.00 98.25 85 ARG A C 1
ATOM 630 O O . ARG A 1 85 ? -3.836 7.510 1.456 1.00 98.25 85 ARG A O 1
ATOM 637 N N . THR A 1 86 ? -5.929 7.223 0.710 1.00 98.56 86 THR A N 1
ATOM 638 C CA . THR A 1 86 ? -5.644 6.111 -0.212 1.00 98.56 86 THR A CA 1
ATOM 639 C C . THR A 1 86 ? -5.099 6.609 -1.558 1.00 98.56 86 THR A C 1
ATOM 641 O O . THR A 1 86 ? -5.726 6.459 -2.606 1.00 98.56 86 THR A O 1
ATOM 644 N N . LEU A 1 87 ? -3.938 7.273 -1.530 1.00 97.69 87 LEU A N 1
ATOM 645 C CA . LEU A 1 87 ? -3.323 7.908 -2.701 1.00 97.69 87 LEU A CA 1
ATOM 646 C C . LEU A 1 87 ? -1.814 7.652 -2.799 1.00 97.69 87 LEU A C 1
ATOM 648 O O . LEU A 1 87 ? -1.125 7.486 -1.792 1.00 97.69 87 LEU A O 1
ATOM 652 N N . ALA A 1 88 ? -1.302 7.627 -4.028 1.00 95.62 88 ALA A N 1
ATOM 653 C CA . ALA A 1 88 ? 0.120 7.478 -4.322 1.00 95.62 88 ALA A CA 1
ATOM 654 C C . ALA A 1 88 ? 0.911 8.715 -3.875 1.00 95.62 88 ALA A C 1
ATOM 656 O O . ALA A 1 88 ? 0.383 9.821 -3.891 1.00 95.62 88 ALA A O 1
ATOM 657 N N . TYR A 1 89 ? 2.197 8.547 -3.553 1.00 94.25 89 TYR A N 1
ATOM 658 C CA . TYR A 1 89 ? 3.092 9.669 -3.215 1.00 94.25 89 TYR A CA 1
ATOM 659 C C . TYR A 1 89 ? 2.561 10.549 -2.072 1.00 94.25 89 TYR A C 1
ATOM 661 O O . TYR A 1 89 ? 2.672 11.770 -2.081 1.00 94.25 89 TYR A O 1
ATOM 669 N N . CYS A 1 90 ? 1.972 9.922 -1.056 1.00 96.25 90 CYS A N 1
ATOM 670 C CA . CYS A 1 90 ? 1.261 10.622 0.009 1.00 96.25 90 CYS A CA 1
ATOM 671 C C . CYS A 1 90 ? 2.128 11.613 0.814 1.00 96.25 90 CYS A C 1
ATOM 673 O O . CYS A 1 90 ? 1.622 12.634 1.284 1.00 96.25 90 CYS A O 1
ATOM 675 N N . VAL A 1 91 ? 3.439 11.380 0.916 1.00 95.31 91 VAL A N 1
ATOM 676 C CA . VAL A 1 91 ? 4.392 12.364 1.466 1.00 95.31 91 VAL A CA 1
ATOM 677 C C . VAL A 1 91 ? 4.339 13.698 0.715 1.00 95.31 91 VAL A C 1
ATOM 679 O O . VAL A 1 91 ? 4.255 14.739 1.363 1.00 95.31 91 VAL A O 1
ATOM 682 N N . ASP A 1 92 ? 4.295 13.680 -0.618 1.00 97.12 92 ASP A N 1
ATOM 683 C CA . ASP A 1 92 ? 4.276 14.894 -1.452 1.00 97.12 92 ASP A CA 1
ATOM 684 C C . ASP A 1 92 ? 2.960 15.674 -1.295 1.00 97.12 92 ASP A C 1
ATOM 686 O O . ASP A 1 92 ? 2.891 16.878 -1.537 1.00 97.12 92 ASP A O 1
ATOM 690 N N . HIS A 1 93 ? 1.914 14.990 -0.826 1.00 96.38 93 HIS A N 1
ATOM 691 C CA . HIS A 1 93 ? 0.604 15.556 -0.519 1.00 96.38 93 HIS A CA 1
ATOM 692 C C . HIS A 1 93 ? 0.404 15.863 0.973 1.00 96.38 93 HIS A C 1
ATOM 694 O O . HIS A 1 93 ? -0.717 16.166 1.386 1.00 96.38 93 HIS A O 1
ATOM 700 N N . GLY A 1 94 ? 1.456 15.763 1.793 1.00 97.06 94 GLY A N 1
ATOM 701 C CA . GLY A 1 94 ? 1.395 16.048 3.228 1.00 97.06 94 GLY A CA 1
ATOM 702 C C . GLY A 1 94 ? 0.467 15.117 4.010 1.00 97.06 94 GLY A C 1
ATOM 703 O O . GLY A 1 94 ? -0.008 15.490 5.077 1.00 97.06 94 GLY A O 1
ATOM 704 N N . CYS A 1 95 ? 0.173 13.923 3.486 1.00 97.31 95 CYS A N 1
ATOM 705 C CA . CYS A 1 95 ? -0.771 12.995 4.104 1.00 97.31 95 CYS A CA 1
ATOM 706 C C . CYS A 1 95 ? -0.105 11.808 4.817 1.00 97.31 95 CYS A C 1
ATOM 708 O O . CYS A 1 95 ? -0.822 10.937 5.318 1.00 97.31 95 CYS A O 1
ATOM 710 N N . ARG A 1 96 ? 1.234 11.749 4.879 1.00 97.12 96 ARG A N 1
ATOM 711 C CA . ARG A 1 96 ? 1.957 10.761 5.698 1.00 97.12 96 ARG A CA 1
ATOM 712 C C . ARG A 1 96 ? 1.549 10.923 7.160 1.00 97.12 96 ARG A C 1
ATOM 714 O O . ARG A 1 96 ? 1.636 12.021 7.702 1.00 97.12 96 ARG A O 1
ATOM 721 N N . ILE A 1 97 ? 1.162 9.826 7.799 1.00 97.56 97 ILE A N 1
ATOM 722 C CA . ILE A 1 97 ? 0.933 9.808 9.241 1.00 97.56 97 ILE A CA 1
ATOM 723 C C . ILE A 1 97 ? 2.292 9.650 9.941 1.00 97.56 97 ILE A C 1
ATOM 725 O O . ILE A 1 97 ? 3.042 8.730 9.595 1.00 97.56 97 ILE A O 1
ATOM 729 N N . PRO A 1 98 ? 2.656 10.534 10.888 1.00 94.69 98 PRO A N 1
ATOM 730 C CA . PRO A 1 98 ? 3.819 10.323 11.742 1.00 94.69 98 PRO A CA 1
ATOM 731 C C . PRO A 1 98 ? 3.650 9.039 12.555 1.00 94.69 98 PRO A C 1
ATOM 733 O O . PRO A 1 98 ? 2.598 8.804 13.138 1.00 94.69 98 PRO A O 1
ATOM 736 N N . GLY A 1 99 ? 4.680 8.205 12.604 1.00 88.50 99 GLY A N 1
ATOM 737 C CA . GLY A 1 99 ? 4.583 6.904 13.249 1.00 88.50 99 GLY A CA 1
ATOM 738 C C . GLY A 1 99 ? 5.772 6.017 12.905 1.00 88.50 99 GLY A C 1
ATOM 739 O O . GLY A 1 99 ? 6.741 6.510 12.316 1.00 88.50 99 GLY A O 1
ATOM 740 N N . PRO A 1 100 ? 5.712 4.730 13.283 1.00 91.19 100 PRO A N 1
ATOM 741 C CA . PRO A 1 100 ? 6.750 3.782 12.928 1.00 91.19 100 PRO A CA 1
ATOM 742 C C . PRO A 1 100 ? 6.858 3.639 11.408 1.00 91.19 100 PRO A C 1
ATOM 744 O O . PRO A 1 100 ? 5.876 3.705 10.667 1.00 91.19 100 PRO A O 1
ATOM 747 N N . ASP A 1 101 ? 8.094 3.445 10.985 1.00 95.38 101 ASP A N 1
ATOM 748 C CA . ASP A 1 101 ? 8.472 3.065 9.638 1.00 95.38 101 ASP A CA 1
ATOM 749 C C . ASP A 1 101 ? 8.463 1.534 9.535 1.00 95.38 101 ASP A C 1
ATOM 751 O O . ASP A 1 101 ? 8.845 0.852 10.488 1.00 95.38 101 ASP A O 1
ATOM 755 N N . TYR A 1 102 ? 8.037 1.005 8.388 1.00 97.94 102 TYR A N 1
ATOM 756 C CA . TYR A 1 102 ? 7.881 -0.430 8.159 1.00 97.94 102 TYR A CA 1
ATOM 757 C C . TYR A 1 102 ? 8.779 -0.926 7.025 1.00 97.94 102 TYR A C 1
ATOM 759 O O . TYR A 1 102 ? 8.909 -0.287 5.979 1.00 97.94 102 TYR A O 1
ATOM 767 N N . TRP A 1 103 ? 9.350 -2.105 7.209 1.00 98.38 103 TRP A N 1
ATOM 768 C CA . TRP A 1 103 ? 10.211 -2.806 6.264 1.00 98.38 103 TRP A CA 1
ATOM 769 C C . TRP A 1 103 ? 9.582 -4.130 5.837 1.00 98.38 103 TRP A C 1
ATOM 771 O O . TRP A 1 103 ? 8.628 -4.620 6.448 1.00 98.38 103 TRP A O 1
ATOM 781 N N . SER A 1 104 ? 10.115 -4.743 4.778 1.00 98.50 104 SER A N 1
ATOM 782 C CA . SER A 1 104 ? 9.710 -6.102 4.415 1.00 98.50 104 SER A CA 1
ATOM 783 C C . SER A 1 104 ? 9.828 -7.075 5.593 1.00 98.50 104 SER A C 1
ATOM 785 O O . SER A 1 104 ? 10.864 -7.167 6.247 1.00 98.50 104 SER A O 1
ATOM 787 N N . GLY A 1 105 ? 8.760 -7.840 5.829 1.00 98.38 105 GLY A N 1
ATOM 788 C CA . GLY A 1 105 ? 8.648 -8.786 6.942 1.00 98.38 105 GLY A CA 1
ATOM 789 C C . GLY A 1 105 ? 7.898 -8.245 8.159 1.00 98.38 105 GLY A C 1
ATOM 790 O O . GLY A 1 105 ? 7.381 -9.053 8.936 1.00 98.38 105 GLY A O 1
ATOM 791 N N . ASP A 1 106 ? 7.752 -6.923 8.294 1.00 98.62 106 ASP A N 1
ATOM 792 C CA . ASP A 1 106 ? 6.922 -6.343 9.348 1.00 98.62 106 ASP A CA 1
ATOM 793 C C . ASP A 1 106 ? 5.457 -6.750 9.188 1.00 98.62 106 ASP A C 1
ATOM 795 O O . ASP A 1 106 ? 4.973 -7.047 8.092 1.00 98.62 106 ASP A O 1
ATOM 799 N N . VAL A 1 107 ? 4.733 -6.779 10.306 1.00 98.38 107 VAL A N 1
ATOM 800 C CA . VAL A 1 107 ? 3.332 -7.200 10.337 1.00 98.38 107 VAL A CA 1
ATOM 801 C C . VAL A 1 107 ? 2.450 -6.059 10.806 1.00 98.38 107 VAL A C 1
ATOM 803 O O . VAL A 1 107 ? 2.632 -5.526 11.898 1.00 98.38 107 VAL A O 1
ATOM 806 N N . LEU A 1 108 ? 1.440 -5.753 9.999 1.00 98.31 108 LEU A N 1
ATOM 807 C CA . LEU A 1 108 ? 0.355 -4.843 10.339 1.00 98.31 108 LEU A CA 1
ATOM 808 C C . LEU A 1 108 ? -0.920 -5.637 10.629 1.00 98.31 108 LEU A C 1
ATOM 810 O O . LEU A 1 108 ? -1.107 -6.756 10.141 1.00 98.31 108 LEU A O 1
ATOM 814 N N . VAL A 1 109 ? -1.815 -5.040 11.412 1.00 98.25 109 VAL A N 1
ATOM 815 C CA . VAL A 1 109 ? -3.156 -5.577 11.658 1.00 98.25 109 VAL A CA 1
ATOM 816 C C . VAL A 1 109 ? -4.165 -4.703 10.924 1.00 98.25 109 VAL A C 1
ATOM 818 O O . VAL A 1 109 ? -4.477 -3.594 11.354 1.00 98.25 109 VAL A O 1
ATOM 821 N N . ALA A 1 110 ? -4.676 -5.217 9.811 1.00 98.31 110 ALA A N 1
ATOM 822 C CA . ALA A 1 110 ? -5.703 -4.565 9.020 1.00 98.31 110 ALA A CA 1
ATOM 823 C C . ALA A 1 110 ? -7.092 -4.839 9.609 1.00 98.31 110 ALA A C 1
ATOM 825 O O . ALA A 1 110 ? -7.427 -5.979 9.930 1.00 98.31 110 ALA A O 1
ATOM 826 N N . VAL A 1 111 ? -7.906 -3.794 9.742 1.00 98.12 111 VAL A N 1
ATOM 827 C CA . VAL A 1 111 ? -9.259 -3.871 10.323 1.00 98.12 111 VAL A CA 1
ATOM 828 C C . VAL A 1 111 ? -10.368 -3.738 9.278 1.00 98.12 111 VAL A C 1
ATOM 830 O O . VAL A 1 111 ? -11.471 -4.227 9.493 1.00 98.12 111 VAL A O 1
ATOM 833 N N . CYS A 1 112 ? -10.078 -3.090 8.153 1.00 97.69 112 CYS A N 1
ATOM 834 C CA . CYS A 1 112 ? -10.944 -2.966 6.982 1.00 97.69 112 CYS A CA 1
ATOM 835 C C . CYS A 1 112 ? -10.073 -2.689 5.744 1.00 97.69 112 CYS A C 1
ATOM 837 O O . CYS A 1 112 ? -8.853 -2.510 5.864 1.00 97.69 112 CYS A O 1
ATOM 839 N N . PHE A 1 113 ? -10.673 -2.660 4.558 1.00 98.25 113 PHE A N 1
ATOM 840 C CA . PHE A 1 113 ? -10.015 -2.194 3.337 1.00 98.25 113 PHE A CA 1
ATOM 841 C C . PHE A 1 113 ? -10.820 -1.076 2.670 1.00 98.25 113 PHE A C 1
ATOM 843 O O . PHE A 1 113 ? -12.026 -0.976 2.854 1.00 98.25 113 PHE A O 1
ATOM 850 N N . ALA A 1 114 ? -10.161 -0.252 1.866 1.00 98.44 114 ALA A N 1
ATOM 851 C CA . ALA A 1 114 ? -10.786 0.797 1.075 1.00 98.44 114 ALA A CA 1
ATOM 852 C C . ALA A 1 114 ? -10.273 0.751 -0.366 1.00 98.44 114 ALA A C 1
ATOM 854 O O . ALA A 1 114 ? -9.171 0.265 -0.631 1.00 98.44 114 ALA A O 1
ATOM 855 N N . PHE A 1 115 ? -11.060 1.300 -1.289 1.00 98.56 115 PHE A N 1
ATOM 856 C CA . PHE A 1 115 ? -10.598 1.584 -2.644 1.00 98.56 115 PHE A CA 1
ATOM 857 C C . PHE A 1 115 ? -9.993 2.991 -2.716 1.00 98.56 115 PHE A C 1
ATOM 859 O O . PHE A 1 115 ? -10.413 3.910 -2.008 1.00 98.56 115 PHE A O 1
ATOM 866 N N . GLY A 1 116 ? -8.988 3.169 -3.565 1.00 98.25 116 GLY A N 1
ATOM 867 C CA . GLY A 1 116 ? -8.286 4.437 -3.726 1.00 98.25 116 GLY A CA 1
ATOM 868 C C . GLY A 1 116 ? -7.607 4.572 -5.076 1.00 98.25 116 GLY A C 1
ATOM 869 O O . GLY A 1 116 ? -8.056 4.025 -6.079 1.00 98.25 116 GLY A O 1
ATOM 870 N N . GLN A 1 117 ? -6.505 5.317 -5.116 1.00 98.56 117 GLN A N 1
ATOM 871 C CA . GLN A 1 117 ? -5.704 5.416 -6.328 1.00 98.56 117 GLN A CA 1
ATOM 872 C C . GLN A 1 117 ? -5.119 4.045 -6.684 1.00 98.56 117 GLN A C 1
ATOM 874 O O . GLN A 1 117 ? -4.511 3.389 -5.835 1.00 98.56 117 GLN A O 1
ATOM 879 N N . ASN A 1 118 ? -5.270 3.645 -7.949 1.00 98.44 118 ASN A N 1
ATOM 880 C CA . ASN A 1 118 ? -4.595 2.473 -8.492 1.00 98.44 118 ASN A CA 1
ATOM 881 C C . ASN A 1 118 ? -3.093 2.756 -8.608 1.00 98.44 118 ASN A C 1
ATOM 883 O O . ASN A 1 118 ? -2.689 3.721 -9.265 1.00 98.44 118 ASN A O 1
ATOM 887 N N . ILE A 1 119 ? -2.276 1.930 -7.960 1.00 98.12 119 ILE A N 1
ATOM 888 C CA . ILE A 1 119 ? -0.816 2.036 -8.002 1.00 98.12 119 ILE A CA 1
ATOM 889 C C . ILE A 1 119 ? -0.186 0.692 -8.340 1.00 98.12 119 ILE A C 1
ATOM 891 O O . ILE A 1 119 ? -0.850 -0.341 -8.303 1.00 98.12 119 ILE A O 1
ATOM 895 N N . THR A 1 120 ? 1.104 0.704 -8.671 1.00 98.25 120 THR A N 1
ATOM 896 C CA . THR A 1 120 ? 1.873 -0.489 -9.031 1.00 98.25 120 THR A CA 1
ATOM 897 C C . THR A 1 120 ? 3.172 -0.562 -8.239 1.00 98.25 120 THR A C 1
ATOM 899 O O . THR A 1 120 ? 3.762 0.472 -7.933 1.00 98.25 120 THR A O 1
ATOM 902 N N . ASN A 1 121 ? 3.648 -1.774 -7.944 1.00 98.00 121 ASN A N 1
ATOM 903 C CA . ASN A 1 121 ? 4.991 -1.986 -7.389 1.00 98.00 121 ASN A CA 1
ATOM 904 C C . ASN A 1 121 ? 6.076 -2.059 -8.480 1.00 98.00 121 ASN A C 1
ATOM 906 O O . ASN A 1 121 ? 7.197 -2.478 -8.212 1.00 98.00 121 ASN A O 1
ATOM 910 N N . MET A 1 122 ? 5.753 -1.720 -9.725 1.00 97.69 122 MET A N 1
ATOM 911 C CA . MET A 1 122 ? 6.647 -1.857 -10.870 1.00 97.69 122 MET A CA 1
ATOM 912 C C . MET A 1 122 ? 7.322 -0.537 -11.239 1.00 97.69 122 MET A C 1
ATOM 914 O O . MET A 1 122 ? 6.661 0.499 -11.317 1.00 97.69 122 MET A O 1
ATOM 918 N N . ASP A 1 123 ? 8.611 -0.588 -11.580 1.00 95.69 123 ASP A N 1
ATOM 919 C CA . ASP A 1 123 ? 9.258 0.508 -12.297 1.00 95.69 123 ASP A CA 1
ATOM 920 C C . ASP A 1 123 ? 8.708 0.594 -13.728 1.00 95.69 123 ASP A C 1
ATOM 922 O O . ASP A 1 123 ? 9.056 -0.193 -14.611 1.00 95.69 123 ASP A O 1
ATOM 926 N N . LEU A 1 124 ? 7.851 1.588 -13.962 1.00 95.12 124 LEU A N 1
ATOM 927 C CA . LEU A 1 124 ? 7.214 1.838 -15.255 1.00 95.12 124 LEU A CA 1
ATOM 928 C C . LEU A 1 124 ? 8.210 2.175 -16.377 1.00 95.12 124 LEU A C 1
ATOM 930 O O . LEU A 1 124 ? 7.846 2.096 -17.551 1.00 95.12 124 LEU A O 1
ATOM 934 N N . ARG A 1 125 ? 9.452 2.547 -16.047 1.00 95.38 125 ARG A N 1
ATOM 935 C CA . ARG A 1 125 ? 10.501 2.870 -17.026 1.00 95.38 125 ARG A CA 1
ATOM 936 C C . ARG A 1 125 ? 11.307 1.642 -17.455 1.00 95.38 125 ARG A C 1
ATOM 938 O O . ARG A 1 125 ? 11.987 1.699 -18.478 1.00 95.38 125 ARG A O 1
ATOM 945 N N . SER A 1 126 ? 11.223 0.533 -16.718 1.00 94.56 126 SER A N 1
ATOM 946 C CA . SER A 1 126 ? 11.965 -0.697 -16.998 1.00 94.56 126 SER A CA 1
ATOM 947 C C . SER A 1 126 ? 11.146 -1.654 -17.868 1.00 94.56 126 SER A C 1
ATOM 949 O O . SER A 1 126 ? 10.135 -2.216 -17.450 1.00 94.56 126 SER A O 1
ATOM 951 N N . THR A 1 127 ? 11.603 -1.911 -19.096 1.00 95.38 127 THR A N 1
ATOM 952 C CA . THR A 1 127 ? 10.974 -2.918 -19.973 1.00 95.38 127 THR A CA 1
ATOM 953 C C . THR A 1 127 ? 11.169 -4.343 -19.454 1.00 95.38 127 THR A C 1
ATOM 955 O O . THR A 1 127 ? 10.356 -5.218 -19.746 1.00 95.38 127 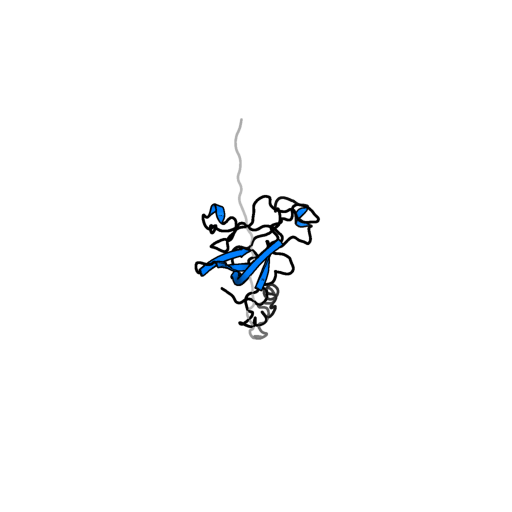THR A O 1
ATOM 958 N N . ALA A 1 128 ? 12.224 -4.591 -18.671 1.00 95.31 128 ALA A N 1
ATOM 959 C CA . ALA A 1 128 ? 12.434 -5.867 -17.993 1.00 95.31 128 ALA A CA 1
ATOM 960 C C . ALA A 1 128 ? 11.392 -6.078 -16.886 1.00 95.31 128 ALA A C 1
ATOM 962 O O . ALA A 1 128 ? 10.803 -7.153 -16.798 1.00 95.31 128 ALA A O 1
ATOM 963 N N . ALA A 1 129 ? 11.093 -5.032 -16.110 1.00 96.38 129 ALA A N 1
ATOM 964 C CA . ALA A 1 129 ? 10.086 -5.071 -15.053 1.00 96.38 129 ALA A CA 1
ATOM 965 C C . ALA A 1 129 ? 8.691 -5.469 -15.572 1.00 96.38 129 ALA A C 1
ATOM 967 O O . ALA A 1 129 ? 7.976 -6.227 -14.918 1.00 96.38 129 ALA A O 1
ATOM 968 N N . GLN A 1 130 ? 8.335 -5.053 -16.792 1.00 95.06 130 GLN A N 1
ATOM 969 C CA . GLN A 1 130 ? 7.052 -5.398 -17.425 1.00 95.06 130 GLN A CA 1
ATOM 970 C C . GLN A 1 130 ? 6.849 -6.906 -17.641 1.00 95.06 130 GLN A C 1
ATOM 972 O O . GLN A 1 130 ? 5.707 -7.366 -17.687 1.00 95.06 130 GLN A O 1
ATOM 977 N N . ARG A 1 131 ? 7.932 -7.686 -17.755 1.00 96.00 131 ARG A N 1
ATOM 978 C CA . ARG A 1 131 ? 7.870 -9.146 -17.935 1.00 96.00 131 ARG A CA 1
ATOM 979 C C . ARG A 1 131 ? 7.840 -9.920 -16.620 1.00 96.00 131 ARG A C 1
ATOM 981 O O . ARG A 1 131 ? 7.556 -11.114 -16.630 1.00 96.00 131 ARG A O 1
ATOM 988 N N . ASN A 1 132 ? 8.075 -9.260 -15.490 1.00 97.62 132 ASN A N 1
ATOM 989 C CA . ASN A 1 132 ? 8.145 -9.935 -14.204 1.00 97.62 132 ASN A CA 1
ATOM 990 C C . ASN A 1 132 ? 6.749 -10.405 -13.746 1.00 97.62 132 ASN A C 1
ATOM 992 O O . ASN A 1 132 ? 5.803 -9.605 -13.734 1.00 97.62 132 ASN A O 1
ATOM 996 N N . PRO A 1 133 ? 6.584 -11.682 -13.353 1.00 96.56 133 PRO A N 1
ATOM 997 C CA . PRO A 1 133 ? 5.300 -12.216 -12.899 1.00 96.56 133 PRO A CA 1
ATOM 998 C C . PRO A 1 133 ? 4.865 -11.684 -11.524 1.00 96.56 133 PRO A C 1
ATOM 1000 O O . PRO A 1 133 ? 3.704 -11.829 -11.160 1.00 96.56 133 PRO A O 1
ATOM 1003 N N . GLN A 1 134 ? 5.769 -11.064 -10.759 1.00 96.69 134 GLN A N 1
ATOM 1004 C CA . GLN A 1 134 ? 5.491 -10.496 -9.437 1.00 96.69 134 GLN A CA 1
ATOM 1005 C C . GLN A 1 134 ? 5.014 -9.035 -9.491 1.00 96.69 134 GLN A C 1
ATOM 1007 O O . GLN A 1 134 ? 4.760 -8.444 -8.437 1.00 96.69 134 GLN A O 1
ATOM 1012 N N . ARG A 1 135 ? 4.894 -8.445 -10.691 1.00 97.19 135 ARG A N 1
ATOM 1013 C CA . ARG A 1 135 ? 4.305 -7.111 -10.867 1.00 97.19 135 ARG A CA 1
ATOM 1014 C C . ARG A 1 135 ? 2.833 -7.150 -10.475 1.00 97.19 135 ARG A C 1
ATOM 1016 O O . ARG A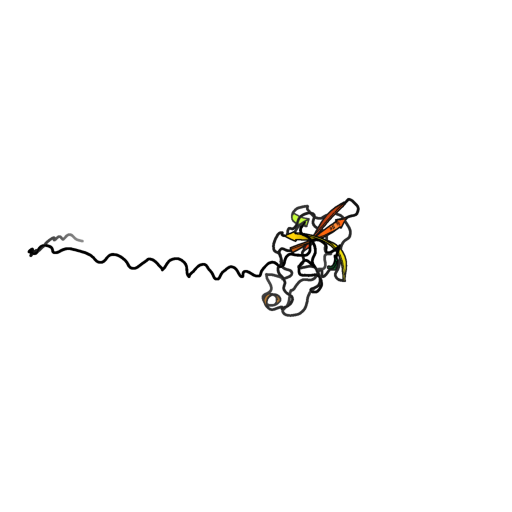 1 135 ? 2.095 -8.037 -10.901 1.00 97.19 135 ARG A O 1
ATOM 1023 N N . VAL A 1 136 ? 2.403 -6.180 -9.685 1.00 97.75 136 VAL A N 1
ATOM 1024 C CA . VAL A 1 136 ? 1.017 -6.055 -9.242 1.00 97.75 136 VAL A CA 1
ATOM 1025 C C . VAL A 1 136 ? 0.592 -4.609 -9.349 1.00 97.75 136 VAL A C 1
ATOM 1027 O O . VAL A 1 136 ? 1.346 -3.703 -9.006 1.00 97.75 136 VAL A O 1
ATOM 1030 N N . SER A 1 137 ? -0.636 -4.408 -9.813 1.00 98.31 137 SER A N 1
ATOM 1031 C CA . SER A 1 137 ? -1.326 -3.130 -9.730 1.00 98.31 137 SER A CA 1
ATOM 1032 C C . SER A 1 137 ? -2.646 -3.334 -9.008 1.00 98.31 137 SER A C 1
ATOM 1034 O O . SER A 1 137 ? -3.339 -4.316 -9.270 1.00 98.31 137 SER A O 1
ATOM 1036 N N . SER A 1 138 ? -2.963 -2.443 -8.078 1.00 98.56 138 SER A N 1
ATOM 1037 C CA . SER A 1 138 ? -4.160 -2.544 -7.247 1.00 98.56 138 SER A CA 1
ATOM 1038 C C . SER A 1 138 ? -4.609 -1.160 -6.800 1.00 98.56 138 SER A C 1
ATOM 1040 O O . SER A 1 138 ? -3.789 -0.263 -6.590 1.00 98.56 138 SER A O 1
ATOM 1042 N N . ASP A 1 139 ? -5.919 -0.986 -6.685 1.00 98.62 139 ASP A N 1
ATOM 1043 C CA . ASP A 1 139 ? -6.580 0.150 -6.047 1.00 98.62 139 ASP A CA 1
ATOM 1044 C C . ASP A 1 139 ? -7.045 -0.179 -4.619 1.00 98.62 139 ASP A C 1
ATOM 1046 O O . ASP A 1 139 ? -7.705 0.652 -3.999 1.00 98.62 139 ASP A O 1
ATOM 1050 N N . LEU A 1 140 ? -6.686 -1.353 -4.084 1.00 98.75 140 LEU A N 1
ATOM 1051 C CA . LEU A 1 140 ? -7.009 -1.785 -2.727 1.00 98.75 140 LEU A CA 1
ATOM 1052 C C . LEU A 1 140 ? -5.981 -1.269 -1.715 1.00 98.75 140 LEU A C 1
ATOM 1054 O O . LEU A 1 140 ? -4.762 -1.379 -1.894 1.00 98.75 140 LEU A O 1
ATOM 1058 N N . TRP A 1 141 ? -6.495 -0.741 -0.608 1.00 98.81 141 TRP A N 1
ATOM 1059 C CA . TRP A 1 141 ? -5.718 -0.229 0.513 1.00 98.81 141 TRP A CA 1
ATOM 1060 C C . TRP A 1 141 ? -6.220 -0.839 1.818 1.00 98.81 141 TRP A C 1
ATOM 1062 O O . TRP A 1 141 ? -7.404 -0.753 2.130 1.00 98.81 141 TRP A O 1
ATOM 1072 N N . TYR A 1 142 ? -5.326 -1.423 2.609 1.00 98.81 142 TYR A N 1
ATOM 1073 C CA . TYR A 1 142 ? -5.651 -1.915 3.944 1.00 98.81 142 TYR A CA 1
ATOM 1074 C C . TYR A 1 142 ? -5.581 -0.785 4.962 1.00 98.81 142 TYR A C 1
ATOM 1076 O O . TYR A 1 142 ? -4.604 -0.037 4.986 1.00 98.81 142 TYR A O 1
ATOM 1084 N N . ALA A 1 143 ? -6.586 -0.693 5.830 1.00 98.44 143 ALA A N 1
ATOM 1085 C CA . ALA A 1 143 ? -6.605 0.246 6.940 1.00 98.44 143 ALA A CA 1
ATOM 1086 C C . ALA A 1 143 ? -6.141 -0.437 8.231 1.00 98.44 143 ALA A C 1
ATOM 1088 O O . ALA A 1 143 ? -6.712 -1.442 8.654 1.00 98.44 143 ALA A O 1
ATOM 1089 N N . THR A 1 144 ? -5.138 0.143 8.878 1.00 98.06 144 THR A N 1
ATOM 1090 C CA . THR A 1 144 ? -4.686 -0.182 10.235 1.00 98.06 144 THR A CA 1
ATOM 1091 C C . THR A 1 144 ? -5.194 0.893 11.186 1.00 98.06 144 THR A C 1
ATOM 1093 O O . THR A 1 144 ? -5.156 2.077 10.852 1.00 98.06 144 THR A O 1
ATOM 1096 N N . ARG A 1 145 ? -5.674 0.503 12.370 1.00 97.50 145 ARG A N 1
ATOM 1097 C CA . ARG A 1 145 ? -6.077 1.456 13.410 1.00 97.50 145 ARG A CA 1
ATOM 1098 C C . ARG A 1 145 ? -4.895 1.755 14.328 1.00 97.50 145 ARG A C 1
ATOM 1100 O O . ARG A 1 145 ? -4.294 0.825 14.855 1.00 97.50 145 ARG A O 1
ATOM 1107 N N . LEU A 1 146 ? -4.585 3.035 14.488 1.00 95.75 146 LEU A N 1
ATOM 1108 C CA . LEU A 1 146 ? -3.549 3.548 15.381 1.00 95.75 146 LEU A CA 1
ATOM 1109 C C . LEU A 1 146 ? -4.083 3.714 16.811 1.00 95.75 146 LEU A C 1
ATOM 1111 O O . LEU A 1 146 ? -5.294 3.657 17.039 1.00 95.75 146 LEU A O 1
ATOM 1115 N N . ASP A 1 147 ? -3.177 3.936 17.764 1.00 94.38 147 ASP A N 1
ATOM 1116 C CA . ASP A 1 147 ? -3.500 4.061 19.195 1.00 94.38 147 ASP A CA 1
ATOM 1117 C C . ASP A 1 147 ? -4.430 5.245 19.502 1.00 94.38 147 ASP A C 1
ATOM 1119 O O . ASP A 1 147 ? -5.250 5.179 20.416 1.00 94.38 147 ASP A O 1
ATOM 1123 N N . ASP A 1 148 ? -4.349 6.316 18.710 1.00 93.62 148 ASP A N 1
ATOM 1124 C CA . ASP A 1 148 ? -5.238 7.483 18.785 1.00 93.62 148 ASP A CA 1
ATOM 1125 C C . ASP A 1 148 ? -6.603 7.256 18.103 1.00 93.62 148 ASP A C 1
ATOM 1127 O O . ASP A 1 148 ? -7.460 8.142 18.075 1.00 93.62 148 ASP A O 1
ATOM 1131 N N . GLY A 1 149 ? -6.822 6.061 17.551 1.00 95.38 149 GLY A N 1
ATOM 1132 C CA . GLY A 1 149 ? -8.028 5.670 16.836 1.00 95.38 149 GLY A CA 1
ATOM 1133 C C . GLY A 1 149 ? -8.049 6.061 15.356 1.00 95.38 149 GLY A C 1
ATOM 1134 O O . GLY A 1 149 ? -8.970 5.618 14.656 1.00 95.38 149 GLY A O 1
ATOM 1135 N N . GLN A 1 150 ? -7.065 6.823 14.858 1.00 97.12 150 GLN A N 1
ATOM 1136 C CA . GLN A 1 150 ? -6.948 7.192 13.447 1.00 97.12 150 GLN A CA 1
ATOM 1137 C C . GLN A 1 150 ? -6.707 5.947 12.578 1.00 97.12 150 GLN A C 1
ATOM 1139 O O . GLN A 1 150 ? -6.030 4.999 12.977 1.00 97.12 150 GLN A O 1
ATOM 1144 N N . LEU A 1 151 ? -7.266 5.940 11.364 1.00 98.06 151 LEU A N 1
ATOM 1145 C CA . LEU A 1 151 ? -6.935 4.932 10.357 1.00 98.06 151 LEU A CA 1
ATOM 1146 C C . LEU A 1 151 ? -5.736 5.382 9.520 1.00 98.06 151 LEU A C 1
ATOM 1148 O O . LEU A 1 151 ? -5.741 6.476 8.952 1.00 98.06 151 LEU A O 1
ATOM 1152 N N . GLY A 1 152 ? -4.744 4.504 9.416 1.00 98.38 152 GLY A N 1
ATOM 1153 C CA . GLY A 1 152 ? -3.628 4.614 8.489 1.00 98.38 152 GLY A CA 1
ATOM 1154 C C . GLY A 1 152 ? -3.704 3.545 7.407 1.00 98.38 152 GLY A C 1
ATOM 1155 O O . GLY A 1 152 ? -3.989 2.383 7.687 1.00 98.38 152 GLY A O 1
ATOM 1156 N N . TYR A 1 153 ? -3.448 3.940 6.168 1.00 98.69 153 TYR A N 1
ATOM 1157 C CA . TYR A 1 153 ? -3.613 3.104 4.989 1.00 98.69 153 TYR A CA 1
ATOM 1158 C C . TYR A 1 153 ? -2.269 2.651 4.421 1.00 98.69 153 TYR A C 1
ATOM 1160 O O . TYR A 1 153 ? -1.326 3.440 4.315 1.00 98.69 153 TYR A O 1
ATOM 1168 N N . VAL A 1 154 ? -2.223 1.393 3.988 1.00 98.50 154 VAL A N 1
ATOM 1169 C CA . VAL A 1 154 ? -1.140 0.797 3.199 1.00 98.50 154 VAL A CA 1
ATOM 1170 C C . VAL A 1 154 ? -1.726 0.191 1.928 1.00 98.50 154 VAL A C 1
ATOM 1172 O O . VAL A 1 154 ? -2.744 -0.498 1.976 1.00 98.50 154 VAL A O 1
ATOM 1175 N N . SER A 1 155 ? -1.101 0.442 0.779 1.00 98.62 155 SER A N 1
ATOM 1176 C CA . SER A 1 155 ? -1.543 -0.177 -0.472 1.00 98.62 155 SER A CA 1
ATOM 1177 C C . SER A 1 155 ? -1.200 -1.665 -0.504 1.00 98.62 155 SER A C 1
ATOM 1179 O O . SER A 1 155 ? -0.105 -2.078 -0.118 1.00 98.62 155 SER A O 1
ATOM 1181 N N . GLU A 1 156 ? -2.114 -2.463 -1.048 1.00 98.62 156 GLU A N 1
ATOM 1182 C CA . GLU A 1 156 ? -1.947 -3.902 -1.240 1.00 98.62 156 GLU A CA 1
ATOM 1183 C C . GLU A 1 156 ? -0.697 -4.282 -2.061 1.00 98.62 156 GLU A C 1
ATOM 1185 O O . GLU A 1 156 ? -0.136 -5.373 -1.908 1.00 98.62 156 GLU A O 1
ATOM 1190 N N . VAL A 1 157 ? -0.214 -3.389 -2.928 1.00 98.62 157 VAL A N 1
ATOM 1191 C CA . VAL A 1 157 ? 0.975 -3.685 -3.742 1.00 98.62 157 VAL A CA 1
ATOM 1192 C C . VAL A 1 157 ? 2.248 -3.833 -2.896 1.00 98.62 157 VAL A C 1
ATOM 1194 O O . VAL A 1 157 ? 3.171 -4.521 -3.330 1.00 98.62 157 VAL A O 1
ATOM 1197 N N . PHE A 1 158 ? 2.264 -3.269 -1.680 1.00 98.50 158 PHE A N 1
ATOM 1198 C CA . PHE A 1 158 ? 3.375 -3.325 -0.719 1.00 98.50 158 PHE A CA 1
ATOM 1199 C C . PHE A 1 158 ? 3.171 -4.347 0.405 1.00 98.50 158 PHE A C 1
ATOM 1201 O O . PHE A 1 158 ? 3.814 -4.262 1.452 1.00 98.50 158 PHE A O 1
ATOM 1208 N N . VAL A 1 159 ? 2.291 -5.333 0.207 1.00 98.69 159 VAL A N 1
ATOM 1209 C CA . VAL A 1 159 ? 2.192 -6.511 1.081 1.00 98.69 159 VAL A CA 1
ATOM 1210 C C . VAL A 1 159 ? 2.547 -7.789 0.326 1.00 98.69 159 VAL A C 1
ATOM 1212 O O . VAL A 1 159 ? 2.535 -7.831 -0.912 1.00 98.69 159 VAL A O 1
ATOM 1215 N N . THR A 1 160 ? 2.875 -8.846 1.070 1.00 98.56 160 THR A N 1
ATOM 1216 C CA . THR A 1 160 ? 3.184 -10.166 0.503 1.00 98.56 160 THR A CA 1
ATOM 1217 C C . THR A 1 160 ? 2.007 -10.714 -0.294 1.00 98.56 160 THR A C 1
ATOM 1219 O O . THR A 1 160 ? 0.853 -10.422 0.007 1.00 98.56 160 THR A O 1
ATOM 1222 N N . ALA A 1 161 ? 2.279 -11.573 -1.281 1.00 97.75 161 ALA A N 1
ATOM 1223 C CA . ALA A 1 161 ? 1.234 -12.154 -2.130 1.00 97.75 161 ALA A CA 1
ATOM 1224 C C . ALA A 1 161 ? 0.125 -12.874 -1.334 1.00 97.75 161 ALA A C 1
ATOM 1226 O O . ALA A 1 161 ? -1.040 -12.795 -1.708 1.00 97.75 161 ALA A O 1
ATOM 1227 N N . ALA A 1 162 ? 0.477 -13.525 -0.219 1.00 97.94 162 ALA A N 1
ATOM 1228 C CA . ALA A 1 162 ? -0.472 -14.201 0.669 1.00 97.94 162 ALA A CA 1
ATOM 1229 C C . ALA A 1 162 ? -1.382 -13.236 1.454 1.00 97.94 162 ALA A C 1
ATOM 1231 O O . ALA A 1 162 ? -2.431 -13.648 1.938 1.00 97.94 162 ALA A O 1
ATOM 1232 N N . SER A 1 163 ? -0.991 -11.964 1.572 1.00 98.19 163 SER A N 1
ATOM 1233 C CA . SER A 1 163 ? -1.745 -10.918 2.272 1.00 98.19 163 SER A CA 1
ATOM 1234 C C . SER A 1 163 ? -2.632 -10.094 1.326 1.00 98.19 163 SER A C 1
ATOM 1236 O O . SER A 1 163 ? -3.111 -9.032 1.713 1.00 98.19 163 SER A O 1
ATOM 1238 N N . ARG A 1 164 ? -2.826 -10.520 0.073 1.00 97.88 164 ARG A N 1
ATOM 1239 C CA . ARG A 1 164 ? -3.620 -9.803 -0.944 1.00 97.88 164 ARG A CA 1
ATOM 1240 C C . ARG A 1 164 ? -5.036 -10.383 -1.068 1.00 97.88 164 ARG A C 1
ATOM 1242 O O . ARG A 1 164 ? -5.314 -11.482 -0.598 1.00 97.88 164 ARG A O 1
ATOM 1249 N N . GLY A 1 165 ? -5.922 -9.654 -1.733 1.00 96.75 165 GLY A N 1
ATOM 1250 C CA . GLY A 1 165 ? -7.305 -10.008 -2.025 1.00 96.75 165 GLY A CA 1
ATOM 1251 C C . GLY A 1 165 ? -8.317 -9.519 -0.990 1.00 96.75 165 GLY A C 1
ATOM 1252 O O . GLY A 1 165 ? -9.365 -10.142 -0.844 1.00 96.75 165 GLY A O 1
ATOM 1253 N N . GLY A 1 166 ? -8.011 -8.476 -0.213 1.00 95.38 166 GLY A N 1
ATOM 1254 C CA . GLY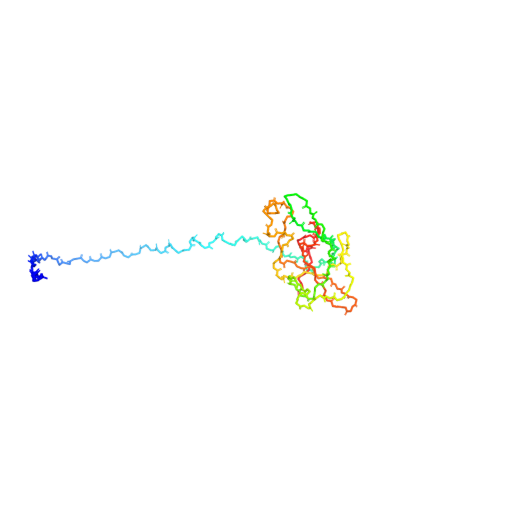 A 1 166 ? -8.913 -7.922 0.810 1.00 95.38 166 GLY A CA 1
ATOM 1255 C C . GLY A 1 166 ? -9.121 -8.807 2.050 1.00 95.38 166 GLY A C 1
ATOM 1256 O O . GLY A 1 166 ? -9.615 -8.325 3.064 1.00 95.38 166 GLY A O 1
ATOM 1257 N N . LEU A 1 167 ? -8.721 -10.083 2.007 1.00 95.75 167 LEU A N 1
ATOM 1258 C CA . LEU A 1 167 ? -8.656 -11.018 3.142 1.00 95.75 167 LEU A CA 1
ATOM 1259 C C . LEU A 1 167 ? -9.970 -11.237 3.906 1.00 95.75 167 LEU A C 1
ATOM 1261 O O . LEU A 1 167 ? -9.959 -11.562 5.091 1.00 95.75 167 LEU A O 1
ATOM 1265 N N . GLY A 1 168 ? -11.118 -11.067 3.253 1.00 94.31 168 GLY A N 1
ATOM 1266 C CA . GLY A 1 168 ? -12.409 -11.188 3.934 1.00 94.31 168 GLY A CA 1
ATOM 1267 C C . GLY A 1 168 ? -12.801 -9.952 4.752 1.00 94.31 168 GLY A C 1
ATOM 1268 O O . GLY A 1 168 ? -13.925 -9.911 5.245 1.00 94.31 168 GLY A O 1
ATOM 1269 N N . LEU A 1 169 ? -11.924 -8.947 4.875 1.00 95.88 169 LEU A N 1
ATOM 1270 C CA . LEU A 1 169 ? -12.176 -7.735 5.656 1.00 95.88 169 LEU A CA 1
ATOM 1271 C C . LEU A 1 169 ? -13.391 -6.962 5.116 1.00 95.88 169 LEU A C 1
ATOM 1273 O O . LEU A 1 169 ? -13.695 -7.061 3.921 1.00 95.88 169 LEU A O 1
ATOM 1277 N N . PRO A 1 170 ? -14.086 -6.187 5.966 1.00 95.69 170 PRO A N 1
ATOM 1278 C CA . PRO A 1 170 ? -15.134 -5.282 5.514 1.00 95.69 170 PRO A CA 1
ATOM 1279 C C . PRO A 1 170 ? -14.544 -4.065 4.785 1.00 95.69 170 PRO A C 1
ATOM 1281 O O . PRO A 1 170 ? -13.366 -3.734 4.945 1.00 95.69 170 PRO A O 1
ATOM 1284 N N . LEU A 1 171 ? -15.392 -3.376 4.020 1.00 95.88 171 LEU A N 1
ATOM 1285 C CA . LEU A 1 171 ? -15.095 -2.037 3.514 1.00 95.88 171 LEU A CA 1
ATOM 1286 C C . LEU A 1 171 ? -15.031 -1.033 4.673 1.00 95.88 171 LEU A C 1
ATOM 1288 O O . LEU A 1 171 ? -15.880 -1.070 5.567 1.00 95.88 171 LEU A O 1
ATOM 1292 N N . CYS A 1 172 ? -14.032 -0.154 4.634 1.00 94.19 172 CYS A N 1
ATOM 1293 C CA . CYS A 1 172 ? -14.101 1.153 5.268 1.00 94.19 172 CYS A CA 1
ATOM 1294 C C . CYS A 1 172 ? -15.012 2.060 4.402 1.00 94.19 172 CYS A C 1
ATOM 1296 O O . CYS A 1 172 ? -15.666 2.936 4.994 1.00 94.19 172 CYS A O 1
#

Secondary structure (DSSP, 8-state):
----------------------------------S-SSSSSS----------TT---EEEEB--EEB-SSSS-EE-SSPB--BSSS-TTTTTTT-BPSS--B-TT-EEEEEEEEEEEEEESB-TT-TTGGG-TT--EEEEEEEEEPTTS-EEEEEGGGB-GGG-SGGGPPB-